Protein AF-P73010-F1 (afdb_monomer_lite)

InterPro domains:
  IPR003369 Sec-independent protein translocase protein TatA/B/E [PF02416] (45-92)
  IPR006312 Sec-independent protein translocase protein TatA/E [MF_00236] (44-126)
  IPR006312 Sec-independent protein translocase protein TatA/E [TIGR01411] (46-92)

Radius of gyration: 37.39 Å; chains: 1; bounding box: 80×86×87 Å

Organism: Synechocystis sp. (strain ATCC 27184 / PCC 6803 / Kazusa) (NCBI:txid1111708)

Structure (mmCIF, N/CA/C/O backbone):
data_AF-P73010-F1
#
_entry.id   AF-P73010-F1
#
loop_
_atom_site.group_PDB
_atom_site.id
_atom_site.type_symbol
_atom_site.label_atom_id
_atom_site.label_alt_id
_atom_site.label_comp_id
_atom_site.label_asym_id
_atom_site.label_entity_id
_atom_site.label_seq_id
_atom_site.pdbx_PDB_ins_code
_atom_site.Cartn_x
_atom_site.Cartn_y
_atom_site.Cartn_z
_atom_site.occupancy
_atom_site.B_iso_or_equiv
_atom_site.auth_seq_id
_atom_site.auth_comp_id
_atom_site.auth_asym_id
_atom_site.auth_atom_id
_atom_site.pdbx_PDB_model_num
ATOM 1 N N . MET A 1 1 ? 41.033 45.234 15.652 1.00 54.44 1 MET A N 1
ATOM 2 C CA . MET A 1 1 ? 40.264 45.339 16.916 1.00 54.44 1 MET A CA 1
ATOM 3 C C . MET A 1 1 ? 38.806 45.741 16.663 1.00 54.44 1 MET A C 1
ATOM 5 O O . MET A 1 1 ? 38.304 46.642 17.314 1.00 54.44 1 MET A O 1
ATOM 9 N N . ALA A 1 2 ? 38.102 45.077 15.739 1.00 51.72 2 ALA A N 1
ATOM 10 C CA . ALA A 1 2 ? 36.674 45.339 15.515 1.00 51.72 2 ALA A CA 1
ATOM 11 C C . ALA A 1 2 ? 35.971 44.167 14.806 1.00 51.72 2 ALA A C 1
ATOM 13 O O . ALA A 1 2 ? 35.159 44.400 13.923 1.00 51.72 2 ALA A O 1
ATOM 14 N N . LEU A 1 3 ? 36.317 42.910 15.129 1.00 50.41 3 LEU A N 1
ATOM 15 C CA . LEU A 1 3 ? 35.591 41.749 14.586 1.00 50.41 3 LEU A CA 1
ATOM 16 C C . LEU A 1 3 ? 35.764 40.470 15.434 1.00 50.41 3 LEU A C 1
ATOM 18 O O . LEU A 1 3 ? 36.104 39.408 14.930 1.00 50.41 3 LEU A O 1
ATOM 22 N N . THR A 1 4 ? 35.543 40.572 16.744 1.00 55.34 4 THR A N 1
ATOM 23 C CA . THR A 1 4 ? 35.487 39.422 17.674 1.00 55.34 4 THR A CA 1
ATOM 24 C C . THR A 1 4 ? 34.379 39.645 18.703 1.00 55.34 4 THR A C 1
ATOM 26 O O . THR A 1 4 ? 34.630 39.666 19.903 1.00 55.34 4 THR A O 1
ATOM 29 N N . LEU A 1 5 ? 33.151 39.893 18.235 1.00 56.34 5 LEU A N 1
ATOM 30 C CA . LEU A 1 5 ? 31.990 40.137 19.106 1.00 56.34 5 LEU A CA 1
ATOM 31 C C . LEU A 1 5 ? 30.722 39.356 18.714 1.00 56.34 5 LEU A C 1
ATOM 33 O O . LEU A 1 5 ? 29.630 39.716 19.134 1.00 56.34 5 LEU A O 1
ATOM 37 N N . VAL A 1 6 ? 30.843 38.261 17.954 1.00 57.59 6 VAL A N 1
ATOM 38 C CA . VAL A 1 6 ? 29.691 37.393 17.620 1.00 57.59 6 VAL A CA 1
ATOM 39 C C . VAL A 1 6 ? 30.027 35.912 17.798 1.00 57.59 6 VAL A C 1
ATOM 41 O O . VAL A 1 6 ? 29.704 35.112 16.943 1.00 57.59 6 VAL A O 1
ATOM 44 N N . MET A 1 7 ? 30.695 35.506 18.882 1.00 51.19 7 MET A N 1
ATOM 45 C CA . MET A 1 7 ? 30.817 34.076 19.226 1.00 51.19 7 MET A CA 1
ATOM 46 C C . MET A 1 7 ? 30.842 33.876 20.742 1.00 51.19 7 MET A C 1
ATOM 48 O O . MET A 1 7 ? 31.871 33.596 21.348 1.00 51.19 7 MET A O 1
ATOM 52 N N . GLY A 1 8 ? 29.674 34.029 21.357 1.00 47.78 8 GLY A N 1
ATOM 53 C CA . GLY A 1 8 ? 29.450 33.673 22.750 1.00 47.78 8 GLY A CA 1
ATOM 54 C C . GLY A 1 8 ? 27.963 33.514 23.012 1.00 47.78 8 GLY A C 1
ATOM 55 O O . GLY A 1 8 ? 27.310 34.519 23.253 1.00 47.78 8 GLY A O 1
ATOM 56 N N . ALA A 1 9 ? 27.455 32.279 22.907 1.00 53.81 9 ALA A N 1
ATOM 57 C CA . ALA A 1 9 ? 26.302 31.746 23.654 1.00 53.81 9 ALA A CA 1
ATOM 58 C C . ALA A 1 9 ? 25.705 30.497 22.977 1.00 53.81 9 ALA A C 1
ATOM 60 O O . ALA A 1 9 ? 24.566 30.523 22.529 1.00 53.81 9 ALA A O 1
ATOM 61 N N . ILE A 1 10 ? 26.433 29.377 22.955 1.00 48.44 10 ILE A N 1
ATOM 62 C CA . ILE A 1 10 ? 25.776 28.070 23.105 1.00 48.44 10 ILE A CA 1
ATOM 63 C C . ILE A 1 10 ? 26.604 27.278 24.106 1.00 48.44 10 ILE A C 1
ATOM 65 O O . ILE A 1 10 ? 27.589 26.617 23.788 1.00 48.44 10 ILE A O 1
ATOM 69 N N . ALA A 1 11 ? 26.202 27.431 25.360 1.00 44.72 11 ALA A N 1
ATOM 70 C CA . ALA A 1 11 ? 26.534 26.511 26.418 1.00 44.72 11 ALA A CA 1
ATOM 71 C C . ALA A 1 11 ? 25.974 25.127 26.050 1.00 44.72 11 ALA A C 1
ATOM 73 O O . ALA A 1 11 ? 24.779 24.962 25.819 1.00 44.72 11 ALA A O 1
ATOM 74 N N . SER A 1 12 ? 26.839 24.122 26.012 1.00 50.34 12 SER A N 1
ATOM 75 C CA . SER A 1 12 ? 26.451 22.723 26.178 1.00 50.34 12 SER A CA 1
ATOM 76 C C . SER A 1 12 ? 27.409 22.103 27.190 1.00 50.34 12 SER A C 1
ATOM 78 O O . SER A 1 12 ? 28.440 21.551 26.815 1.00 50.34 12 SER A O 1
ATOM 80 N N . PRO A 1 13 ? 27.126 22.241 28.493 1.00 53.00 13 PRO A N 1
ATOM 81 C CA . PRO A 1 13 ? 27.672 21.351 29.491 1.00 53.00 13 PRO A CA 1
ATOM 82 C C . PRO A 1 13 ? 26.748 20.138 29.513 1.00 53.00 13 PRO A C 1
ATOM 84 O O . PRO A 1 13 ? 25.621 20.281 29.951 1.00 53.00 13 PRO A O 1
ATO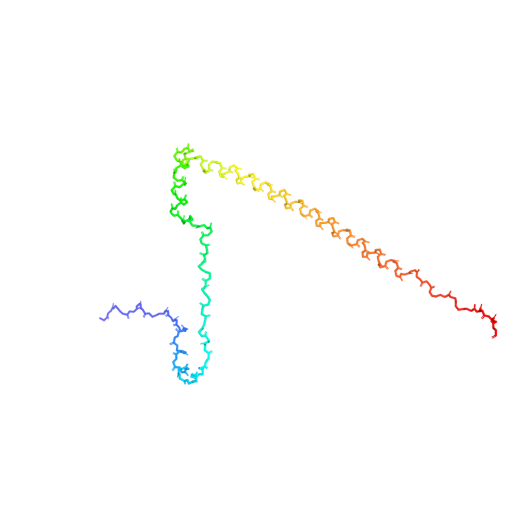M 87 N N . TRP A 1 14 ? 27.157 18.988 28.988 1.00 44.62 14 TRP A N 1
ATOM 88 C CA . TRP A 1 14 ? 26.694 17.658 29.408 1.00 44.62 14 TRP A CA 1
ATOM 89 C C . TRP A 1 14 ? 27.475 16.618 28.598 1.00 44.62 14 TRP A C 1
ATOM 91 O O . TRP A 1 14 ? 27.627 16.756 27.390 1.00 44.62 14 TRP A O 1
ATOM 101 N N . VAL A 1 15 ? 27.953 15.582 29.292 1.00 51.75 15 VAL A N 1
ATOM 102 C CA . VAL A 1 15 ? 28.648 14.398 28.756 1.00 51.75 15 VAL A CA 1
ATOM 103 C C . VAL A 1 15 ? 30.076 14.657 28.264 1.00 51.75 15 VAL A C 1
ATOM 105 O O . VAL A 1 15 ? 30.293 14.905 27.090 1.00 51.75 15 VAL A O 1
ATOM 108 N N . SER A 1 16 ? 31.064 14.539 29.163 1.00 53.19 16 SER A N 1
ATOM 109 C CA . SER A 1 16 ? 32.301 13.758 28.915 1.00 53.19 16 SER A CA 1
ATOM 110 C C . SER A 1 16 ? 33.318 13.866 30.072 1.00 53.19 16 SER A C 1
ATOM 112 O O . SER A 1 16 ? 34.457 14.268 29.867 1.00 53.19 16 SER A O 1
ATOM 114 N N . VAL A 1 17 ? 32.939 13.517 31.309 1.00 50.72 17 VAL A N 1
ATOM 115 C CA . VAL A 1 17 ? 33.914 13.221 32.385 1.00 50.72 17 VAL A CA 1
ATOM 116 C C . VAL A 1 17 ? 33.307 12.172 33.324 1.00 50.72 17 VAL A C 1
ATOM 118 O O . VAL A 1 17 ? 32.731 12.498 34.353 1.00 50.72 17 VAL A O 1
ATOM 121 N N . GLY A 1 18 ? 33.382 10.896 32.941 1.00 46.78 18 GLY A N 1
ATOM 122 C CA . GLY A 1 18 ? 32.918 9.782 33.786 1.00 46.78 18 GLY A CA 1
ATOM 123 C C . GLY A 1 18 ? 33.574 8.425 33.508 1.00 46.78 18 GLY A C 1
ATOM 124 O O . GLY A 1 18 ? 33.419 7.495 34.289 1.00 46.78 18 GLY A O 1
ATOM 125 N N . THR A 1 19 ? 34.356 8.290 32.437 1.00 48.00 19 THR A N 1
ATOM 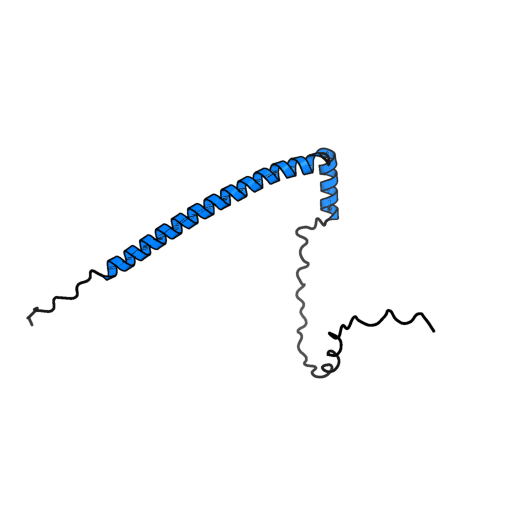126 C CA . THR A 1 19 ? 34.914 7.011 31.955 1.00 48.00 19 THR A CA 1
ATOM 127 C C . THR A 1 19 ? 36.418 6.867 32.197 1.00 48.00 19 THR A C 1
ATOM 129 O O . THR A 1 19 ? 37.147 6.362 31.346 1.00 48.00 19 THR A O 1
ATOM 132 N N . LYS A 1 20 ? 36.930 7.300 33.357 1.00 50.78 20 LYS A N 1
ATOM 133 C CA . LYS A 1 20 ? 38.362 7.120 33.665 1.00 50.78 20 LYS A CA 1
ATOM 134 C C . LYS A 1 20 ? 38.716 6.760 35.110 1.00 50.78 20 LYS A C 1
ATOM 136 O O . LYS A 1 20 ? 39.796 7.116 35.563 1.00 50.78 20 LYS A O 1
ATOM 141 N N . LEU A 1 21 ? 37.858 6.021 35.823 1.00 50.09 21 LEU A N 1
ATOM 142 C CA . LEU A 1 21 ? 38.218 5.513 37.161 1.00 50.09 21 LEU A CA 1
ATOM 143 C C . LEU A 1 21 ? 37.606 4.158 37.576 1.00 50.09 21 LEU A C 1
ATOM 145 O O . LEU A 1 21 ? 37.501 3.862 38.759 1.00 50.09 21 LEU A O 1
ATOM 149 N N . CYS A 1 22 ? 37.254 3.295 36.622 1.00 47.19 22 CYS A N 1
ATOM 150 C CA . CYS A 1 22 ? 36.919 1.888 36.902 1.00 47.19 22 CYS A CA 1
ATOM 151 C C . CYS A 1 22 ? 37.585 0.958 35.880 1.00 47.19 22 CYS A C 1
ATOM 153 O O . CYS A 1 22 ? 36.968 0.105 35.254 1.00 47.19 22 CYS A O 1
ATOM 155 N N . TYR A 1 23 ? 38.881 1.190 35.675 1.00 51.88 23 TYR A N 1
ATOM 156 C CA . TYR A 1 23 ? 39.792 0.282 34.993 1.00 51.88 23 TYR A CA 1
ATOM 157 C C . TYR A 1 23 ? 40.746 -0.265 36.053 1.00 51.88 23 TYR A C 1
ATOM 159 O O . TYR A 1 23 ? 41.335 0.514 36.797 1.00 51.88 23 TYR A O 1
ATOM 167 N N . SER A 1 24 ? 40.928 -1.584 36.067 1.00 53.09 24 SER A N 1
ATOM 168 C CA . SER A 1 24 ? 41.730 -2.375 37.013 1.00 53.09 24 SER A CA 1
ATOM 169 C C . SER A 1 24 ? 41.028 -2.729 38.318 1.00 53.09 24 SER A C 1
ATOM 171 O O . SER A 1 24 ? 41.131 -1.991 39.292 1.00 53.09 24 SER A O 1
ATOM 173 N N . ARG A 1 25 ? 40.443 -3.931 38.372 1.00 56.88 25 ARG A N 1
ATOM 174 C CA . ARG A 1 25 ? 40.949 -5.059 39.186 1.00 56.88 25 ARG A CA 1
ATOM 175 C C . ARG A 1 25 ? 39.927 -6.205 39.143 1.00 56.88 25 ARG A C 1
ATOM 177 O O . ARG A 1 25 ? 38.744 -5.941 39.291 1.00 56.88 25 ARG A O 1
ATOM 184 N N . LEU A 1 26 ? 40.432 -7.441 39.014 1.00 52.34 26 LEU A N 1
ATOM 185 C CA . LEU A 1 26 ? 39.727 -8.741 38.979 1.00 52.34 26 LEU A CA 1
ATOM 186 C C . LEU A 1 26 ? 39.233 -9.102 37.559 1.00 52.34 26 LEU A C 1
ATOM 188 O O . LEU A 1 26 ? 38.164 -8.686 37.145 1.00 52.34 26 LEU A O 1
ATOM 192 N N . ASN A 1 27 ? 39.985 -9.766 36.674 1.00 63.19 27 ASN A N 1
ATOM 193 C CA . ASN A 1 27 ? 40.872 -10.926 36.844 1.00 63.19 27 ASN A CA 1
ATOM 194 C C . ASN A 1 27 ? 40.248 -12.054 37.674 1.00 63.19 27 ASN A C 1
ATOM 196 O O . ASN A 1 27 ? 40.772 -12.406 38.721 1.00 63.19 27 ASN A O 1
ATOM 200 N N . GLU A 1 28 ? 39.149 -12.603 37.164 1.00 54.22 28 GLU A N 1
ATOM 201 C CA . GLU A 1 28 ? 38.609 -13.910 37.547 1.00 54.22 28 GLU A CA 1
ATOM 202 C C . GLU A 1 28 ? 37.991 -14.511 36.263 1.00 54.22 28 GLU A C 1
ATOM 204 O O . GLU A 1 28 ? 36.878 -14.205 35.857 1.00 54.22 28 GLU A O 1
ATOM 209 N N . SER A 1 29 ? 38.798 -15.079 35.372 1.00 54.53 29 SER A N 1
ATOM 210 C CA . SER A 1 29 ? 39.085 -16.512 35.373 1.00 54.53 29 SER A CA 1
ATOM 211 C C . SER A 1 29 ? 37.852 -17.426 35.312 1.00 54.53 29 SER A C 1
ATOM 213 O O . SER A 1 29 ? 37.873 -18.470 35.948 1.00 54.53 29 SER A O 1
ATOM 215 N N . PHE A 1 30 ? 36.808 -17.105 34.536 1.00 50.44 30 PHE A N 1
ATOM 216 C CA . PHE A 1 30 ? 35.929 -18.149 33.981 1.00 50.44 30 PHE A CA 1
ATOM 217 C C . PHE A 1 30 ? 35.027 -17.642 32.838 1.00 50.44 30 PHE A C 1
ATOM 219 O O . PHE A 1 30 ? 33.866 -17.308 33.045 1.00 50.44 30 PHE A O 1
ATOM 226 N N . TYR A 1 31 ? 35.539 -17.607 31.605 1.00 54.16 31 TYR A N 1
ATOM 227 C CA . TYR A 1 31 ? 34.679 -17.664 30.417 1.00 54.16 31 TYR A CA 1
ATOM 228 C C . TYR A 1 31 ? 34.946 -19.005 29.731 1.00 54.16 31 TYR A C 1
ATOM 230 O O . TYR A 1 31 ? 36.042 -19.199 29.199 1.00 54.16 31 TYR A O 1
ATOM 238 N N . PRO A 1 32 ? 34.006 -19.964 29.800 1.00 49.84 32 PRO A N 1
ATOM 239 C CA . PRO A 1 32 ? 34.191 -21.272 29.207 1.00 49.84 32 PRO A CA 1
ATOM 240 C C . PRO A 1 32 ? 34.299 -21.132 27.689 1.00 49.84 32 PRO A C 1
ATOM 242 O O .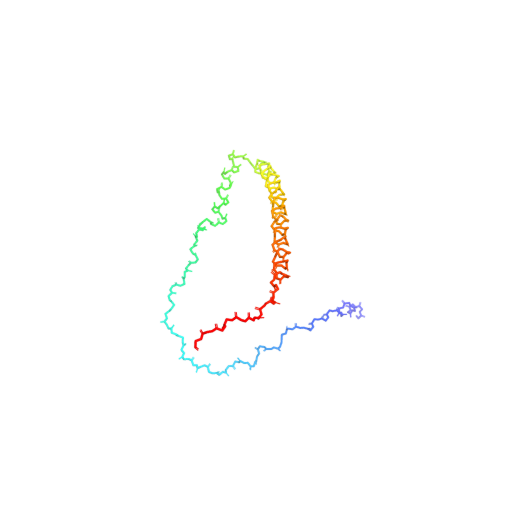 PRO A 1 32 ? 33.440 -20.574 27.006 1.00 49.84 32 PRO A O 1
ATOM 245 N N . SER A 1 33 ? 35.392 -21.670 27.171 1.00 63.16 33 SER A N 1
ATOM 246 C CA . SER A 1 33 ? 35.623 -21.974 25.772 1.00 63.16 33 SER A CA 1
ATOM 247 C C . SER A 1 33 ? 34.587 -22.988 25.286 1.00 63.16 33 SER A C 1
ATOM 249 O O . SER A 1 33 ? 34.817 -24.185 25.405 1.00 63.16 33 SER A O 1
ATOM 251 N N . ASN A 1 34 ? 33.446 -22.501 24.793 1.00 65.38 34 ASN A N 1
ATOM 252 C CA . ASN A 1 34 ? 32.649 -23.128 23.736 1.00 65.38 34 ASN A CA 1
ATOM 253 C C . ASN A 1 34 ? 31.655 -22.100 23.165 1.00 65.38 34 ASN A C 1
ATOM 255 O O . ASN A 1 34 ? 30.498 -22.053 23.588 1.00 65.38 34 ASN A O 1
ATOM 259 N N . PRO A 1 35 ? 32.059 -21.276 22.183 1.00 54.12 35 PRO A N 1
ATOM 260 C CA . PRO A 1 35 ? 31.100 -20.606 21.327 1.00 54.12 35 PRO A CA 1
ATOM 261 C C . PRO A 1 35 ? 30.541 -21.667 20.377 1.00 54.12 35 PRO A C 1
ATOM 263 O O . PRO A 1 35 ? 31.054 -21.870 19.277 1.00 54.12 35 PRO A O 1
ATOM 266 N N . LEU A 1 36 ? 29.500 -22.377 20.824 1.00 54.69 36 LEU A N 1
ATOM 267 C CA . LEU A 1 36 ? 28.564 -22.989 19.893 1.00 54.69 36 LEU A CA 1
ATOM 268 C C . LEU A 1 36 ? 28.214 -21.908 18.884 1.00 54.69 36 LEU A C 1
ATOM 270 O O . LEU A 1 36 ? 27.733 -20.835 19.248 1.00 54.69 36 LEU A O 1
ATOM 274 N N . THR A 1 37 ? 28.598 -22.198 17.651 1.00 61.22 37 THR A N 1
ATOM 275 C CA . THR A 1 37 ? 28.418 -21.419 16.444 1.00 61.22 37 THR A CA 1
ATOM 276 C C . THR A 1 37 ? 27.136 -20.616 16.570 1.00 61.22 37 THR A C 1
ATOM 278 O O . THR A 1 37 ? 26.042 -21.183 16.550 1.00 61.22 37 THR A O 1
ATOM 281 N N . ALA A 1 38 ? 27.281 -19.305 16.787 1.00 56.22 38 ALA A N 1
ATOM 282 C CA . ALA A 1 38 ? 26.158 -18.391 16.728 1.00 56.22 38 ALA A CA 1
ATOM 283 C C . ALA A 1 38 ? 25.387 -18.727 15.447 1.00 56.22 38 ALA A C 1
ATOM 285 O O . ALA A 1 38 ? 26.037 -18.957 14.417 1.00 56.22 38 ALA A O 1
ATOM 286 N N . PRO A 1 39 ? 24.046 -18.816 15.478 1.00 63.47 39 PRO A N 1
ATOM 287 C CA . PRO A 1 39 ? 23.313 -18.909 14.238 1.00 63.47 39 PRO A CA 1
ATOM 288 C C . PRO A 1 39 ? 23.768 -17.707 13.418 1.00 63.47 39 PRO A C 1
ATOM 290 O O . PRO A 1 39 ? 23.508 -16.561 13.787 1.00 63.47 39 PRO A O 1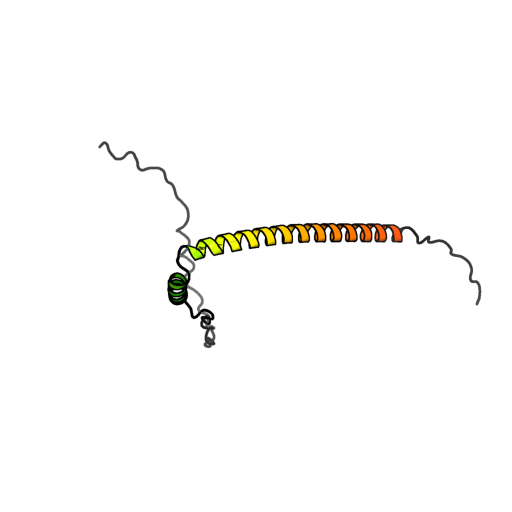
ATOM 293 N N . ASN A 1 40 ? 24.479 -17.967 12.314 1.00 61.78 40 ASN A N 1
ATOM 294 C CA . ASN A 1 40 ? 24.439 -17.062 11.178 1.00 61.78 40 ASN A CA 1
ATOM 295 C C . ASN A 1 40 ? 22.962 -16.686 11.087 1.00 61.78 40 ASN A C 1
ATOM 297 O O . ASN A 1 40 ? 22.159 -17.632 11.079 1.00 61.78 40 ASN A O 1
ATOM 301 N N . PRO A 1 41 ? 22.565 -15.399 11.131 1.00 61.75 41 PRO A N 1
ATOM 302 C CA . PRO A 1 41 ? 21.192 -15.071 10.813 1.00 61.75 41 PRO A CA 1
ATOM 303 C C . PRO A 1 41 ? 20.988 -15.719 9.456 1.00 61.75 41 PRO A C 1
ATOM 305 O O . PRO A 1 41 ? 21.632 -15.341 8.478 1.00 61.75 41 PRO A O 1
ATOM 308 N N . MET A 1 42 ? 20.253 -16.832 9.446 1.00 57.12 42 MET A N 1
ATOM 309 C CA . MET A 1 42 ? 19.977 -17.536 8.222 1.00 57.12 42 MET A CA 1
ATOM 310 C C . MET A 1 42 ? 19.284 -16.468 7.415 1.00 57.12 42 MET A C 1
ATOM 312 O O . MET A 1 42 ? 18.228 -15.975 7.821 1.00 57.12 42 MET A O 1
ATOM 316 N N . ASN A 1 43 ? 19.953 -16.044 6.349 1.00 63.47 43 ASN A N 1
ATOM 317 C CA . ASN A 1 43 ? 19.406 -15.180 5.335 1.00 63.47 43 ASN A CA 1
ATOM 318 C C . ASN A 1 43 ? 18.247 -15.974 4.717 1.00 63.47 43 ASN A C 1
ATOM 320 O O . ASN A 1 43 ? 18.373 -16.589 3.668 1.00 63.47 43 ASN A O 1
ATOM 324 N N . ILE A 1 44 ? 17.126 -16.047 5.429 1.00 59.06 44 ILE A N 1
ATOM 325 C CA . ILE A 1 44 ? 15.868 -16.635 4.972 1.00 59.06 44 ILE A CA 1
ATOM 326 C C . ILE A 1 44 ? 15.280 -15.727 3.885 1.00 59.06 44 ILE A C 1
ATOM 328 O O . ILE A 1 44 ? 14.552 -16.188 3.015 1.00 59.06 44 ILE A O 1
ATOM 332 N N . PHE A 1 45 ? 15.730 -14.470 3.849 1.00 60.41 45 PHE A N 1
ATOM 333 C CA . PHE A 1 45 ? 15.812 -13.655 2.648 1.00 60.41 45 PHE A CA 1
ATOM 334 C C . PHE A 1 45 ? 17.277 -13.502 2.218 1.00 60.41 45 PHE A C 1
ATOM 336 O O . PHE A 1 45 ? 17.849 -12.422 2.274 1.00 60.41 45 PHE A O 1
ATOM 343 N N . GLY A 1 46 ? 17.891 -14.581 1.724 1.00 62.56 46 GLY A N 1
ATOM 344 C CA . GLY A 1 46 ? 19.114 -14.517 0.901 1.00 62.56 46 GLY A CA 1
ATOM 345 C C . GLY A 1 46 ? 18.931 -13.703 -0.388 1.00 62.56 46 GLY A C 1
ATOM 346 O O . GLY A 1 46 ? 19.856 -13.573 -1.176 1.00 62.56 46 GLY A O 1
ATOM 347 N N . ILE A 1 47 ? 17.729 -13.160 -0.583 1.00 67.31 47 ILE A N 1
ATOM 348 C CA . ILE A 1 47 ? 17.401 -12.046 -1.452 1.00 67.31 47 ILE A CA 1
ATOM 349 C C . ILE A 1 47 ? 17.680 -10.769 -0.654 1.00 67.31 47 ILE A C 1
ATOM 351 O O . ILE A 1 47 ? 16.829 -10.289 0.099 1.00 67.31 47 ILE A O 1
ATOM 355 N N . GLY A 1 48 ? 18.881 -10.225 -0.795 1.00 81.75 48 GLY A N 1
ATOM 356 C CA . GLY A 1 48 ? 19.139 -8.866 -0.362 1.00 81.75 48 GLY A CA 1
ATOM 357 C C . GLY A 1 48 ? 18.293 -7.867 -1.159 1.00 81.75 48 GLY A C 1
ATOM 358 O O . GLY A 1 48 ? 17.599 -8.187 -2.130 1.00 81.75 48 GLY A O 1
ATOM 359 N N . LEU A 1 49 ? 18.385 -6.596 -0.762 1.00 87.31 49 LEU A N 1
ATOM 360 C CA . LEU A 1 49 ? 17.863 -5.492 -1.569 1.00 87.31 49 LEU A CA 1
ATOM 361 C C . LEU A 1 49 ? 18.275 -5.560 -3.060 1.00 87.31 49 LEU A C 1
ATOM 363 O O . LEU A 1 49 ? 17.415 -5.247 -3.887 1.00 87.31 49 LEU A O 1
ATOM 367 N N . PRO A 1 50 ? 19.508 -5.966 -3.449 1.00 88.50 50 PRO A N 1
ATOM 368 C CA . PRO A 1 50 ? 19.861 -6.042 -4.868 1.00 88.50 50 PRO A CA 1
ATOM 369 C C . PRO A 1 50 ? 19.117 -7.144 -5.636 1.00 88.50 50 PRO A C 1
ATOM 371 O O . PRO A 1 50 ? 18.637 -6.882 -6.740 1.00 88.50 50 PRO A O 1
ATOM 374 N N . GLU A 1 51 ? 18.956 -8.343 -5.073 1.00 90.00 51 GLU A N 1
ATOM 375 C CA . GLU A 1 51 ? 18.228 -9.442 -5.721 1.00 90.00 51 GLU A CA 1
ATOM 376 C C . GLU A 1 51 ? 16.733 -9.117 -5.857 1.00 90.00 51 GLU A C 1
ATOM 378 O O . GLU A 1 51 ? 16.142 -9.342 -6.917 1.00 90.00 51 GLU A O 1
ATOM 383 N N . LEU A 1 52 ? 16.124 -8.513 -4.825 1.00 91.25 52 LEU A N 1
ATOM 384 C CA . LEU A 1 52 ? 14.735 -8.045 -4.888 1.00 91.25 52 LEU A CA 1
ATOM 385 C C . LEU A 1 52 ? 14.579 -6.941 -5.944 1.00 91.25 52 LEU A C 1
ATOM 387 O O . LEU A 1 52 ? 13.612 -6.938 -6.707 1.00 91.25 52 LEU A O 1
ATOM 391 N N . GLY A 1 53 ? 15.551 -6.028 -6.018 1.00 93.25 53 GLY A N 1
ATOM 392 C CA . GLY A 1 53 ? 15.599 -4.961 -7.012 1.00 93.25 53 GLY A CA 1
ATOM 393 C C . GLY A 1 53 ? 15.663 -5.490 -8.445 1.00 93.25 53 GLY A C 1
ATOM 394 O O . GLY A 1 53 ? 14.933 -4.996 -9.302 1.00 93.25 53 GLY A O 1
ATOM 395 N N . LEU A 1 54 ? 16.465 -6.526 -8.711 1.00 94.44 54 LEU A N 1
ATOM 396 C CA . LEU A 1 54 ? 16.570 -7.133 -10.042 1.00 94.44 54 LEU A CA 1
ATOM 397 C C . LEU A 1 54 ? 15.232 -7.723 -10.509 1.00 94.44 54 LEU A C 1
ATOM 399 O O . LEU A 1 54 ? 14.792 -7.463 -11.631 1.00 94.44 54 LEU A O 1
ATOM 403 N N . ILE A 1 55 ? 14.552 -8.469 -9.634 1.00 93.25 55 ILE A N 1
ATOM 404 C CA . ILE A 1 55 ? 13.227 -9.033 -9.930 1.00 93.25 55 ILE A CA 1
ATOM 405 C C . ILE A 1 55 ? 12.212 -7.905 -10.151 1.00 93.25 55 ILE A C 1
ATOM 407 O O . ILE A 1 55 ? 11.406 -7.963 -11.081 1.00 93.25 55 ILE A O 1
ATOM 411 N N . PHE A 1 56 ? 12.281 -6.846 -9.342 1.00 93.69 56 PHE A N 1
ATOM 412 C CA . PHE A 1 56 ? 11.416 -5.678 -9.477 1.00 93.69 56 PHE A CA 1
ATOM 413 C C . PHE A 1 56 ? 11.622 -4.956 -10.812 1.00 93.69 56 PHE A C 1
ATOM 415 O O . PHE A 1 56 ? 10.644 -4.564 -11.438 1.00 93.69 56 PHE A O 1
ATOM 422 N N . VAL A 1 57 ? 12.861 -4.835 -11.300 1.00 95.62 57 VAL A N 1
ATOM 423 C CA . VAL A 1 57 ? 13.159 -4.265 -12.625 1.00 95.62 57 VAL A CA 1
ATOM 424 C C . VAL A 1 57 ? 12.535 -5.105 -13.740 1.00 95.62 57 VAL A C 1
ATOM 426 O O . VAL A 1 57 ? 11.900 -4.547 -14.632 1.00 95.62 57 VAL A O 1
ATOM 429 N N . ILE A 1 58 ? 12.645 -6.435 -13.680 1.00 96.12 58 ILE A N 1
ATOM 430 C CA . ILE A 1 58 ? 12.019 -7.322 -14.675 1.00 96.12 58 ILE A CA 1
ATOM 431 C C . ILE A 1 58 ? 10.492 -7.190 -14.627 1.00 96.12 58 ILE A C 1
ATOM 433 O O . ILE A 1 58 ? 9.849 -7.015 -15.663 1.00 96.12 58 ILE A O 1
ATOM 437 N N . ALA A 1 59 ? 9.904 -7.193 -13.429 1.00 94.94 59 ALA A N 1
ATOM 438 C CA . ALA A 1 59 ? 8.472 -6.971 -13.251 1.00 94.94 59 ALA A CA 1
ATOM 439 C C . ALA A 1 59 ? 8.040 -5.597 -13.793 1.00 94.94 59 ALA A C 1
ATOM 441 O O . ALA A 1 59 ? 7.002 -5.479 -14.438 1.00 94.94 59 ALA A O 1
ATOM 442 N N . LEU A 1 60 ? 8.856 -4.563 -13.592 1.00 94.75 60 LEU A N 1
ATOM 443 C CA . LEU A 1 60 ? 8.643 -3.218 -14.118 1.00 94.75 60 LEU A CA 1
ATOM 444 C C . LEU A 1 60 ? 8.755 -3.127 -15.638 1.00 94.75 60 LEU A C 1
ATOM 446 O O . LEU A 1 60 ? 8.078 -2.290 -16.225 1.00 94.75 60 LEU A O 1
ATOM 450 N N . LEU A 1 61 ? 9.574 -3.955 -16.282 1.00 95.38 61 LEU A N 1
ATOM 451 C CA . LEU A 1 61 ? 9.621 -4.049 -17.741 1.00 95.38 61 LEU A CA 1
ATOM 452 C C . LEU A 1 61 ? 8.351 -4.698 -18.301 1.00 95.38 61 LEU A C 1
ATOM 454 O O . LEU A 1 61 ? 7.814 -4.218 -19.295 1.00 95.38 61 LEU A O 1
ATOM 458 N N . VAL A 1 62 ? 7.852 -5.749 -17.646 1.00 95.50 62 VAL A N 1
ATOM 459 C CA . VAL A 1 62 ? 6.644 -6.471 -18.078 1.00 95.50 62 VAL A CA 1
ATOM 460 C C . VAL A 1 62 ? 5.374 -5.659 -17.809 1.00 95.50 62 VAL A C 1
ATOM 462 O O . VAL A 1 62 ? 4.538 -5.496 -18.693 1.00 95.50 62 VAL A O 1
ATOM 465 N N . PHE A 1 63 ? 5.220 -5.134 -16.592 1.00 93.88 63 PHE A N 1
ATOM 466 C CA . PHE A 1 63 ? 4.023 -4.400 -16.174 1.00 93.88 63 PHE A CA 1
ATOM 467 C C . PHE A 1 63 ? 4.104 -2.894 -16.458 1.00 93.88 63 PHE A C 1
ATOM 469 O O . PHE A 1 63 ? 3.075 -2.242 -16.630 1.00 93.88 63 PHE A O 1
ATOM 476 N N . GLY A 1 64 ? 5.305 -2.320 -16.510 1.00 94.19 64 GLY A N 1
ATOM 477 C CA . GLY A 1 64 ? 5.540 -0.883 -16.652 1.00 94.19 64 GLY A CA 1
ATOM 478 C C . GLY A 1 64 ? 5.582 -0.131 -15.306 1.00 94.19 64 GLY A C 1
ATOM 479 O O . GLY A 1 64 ? 4.728 -0.347 -14.440 1.00 94.19 64 GLY A O 1
ATOM 480 N N . PRO A 1 65 ? 6.479 0.863 -15.128 1.00 93.12 65 PRO A N 1
ATOM 481 C CA . PRO A 1 65 ? 6.591 1.649 -13.888 1.00 93.12 65 PRO A CA 1
ATOM 482 C C . PRO A 1 65 ? 5.383 2.526 -13.581 1.00 93.12 65 PRO A C 1
ATOM 484 O O . PRO A 1 65 ? 5.194 2.946 -12.443 1.00 93.12 65 PRO A O 1
ATOM 487 N N . LYS A 1 66 ? 4.523 2.773 -14.572 1.00 93.44 66 LYS A N 1
ATOM 488 C CA . LYS A 1 66 ? 3.255 3.476 -14.365 1.00 93.44 66 LYS A CA 1
ATOM 489 C C . LYS A 1 66 ? 2.165 2.586 -13.761 1.00 93.44 66 LYS A C 1
ATOM 491 O O . LYS A 1 66 ? 1.290 3.115 -13.083 1.00 93.44 66 LYS A O 1
ATOM 496 N N . LYS A 1 67 ? 2.220 1.263 -13.962 1.00 92.62 67 LYS A N 1
ATOM 497 C CA . LYS A 1 67 ? 1.175 0.336 -13.500 1.00 92.62 67 LYS A CA 1
ATOM 498 C C . LYS A 1 67 ? 1.318 -0.063 -12.038 1.00 92.62 67 LYS A C 1
ATOM 500 O O . LYS A 1 67 ? 0.302 -0.210 -11.370 1.00 92.62 67 LYS A O 1
ATOM 505 N N . LEU A 1 68 ? 2.534 -0.125 -11.496 1.00 93.25 68 LEU A N 1
ATOM 506 C CA . LEU A 1 68 ? 2.732 -0.370 -10.062 1.00 93.25 68 LEU A CA 1
ATOM 507 C C . LEU A 1 68 ? 2.003 0.625 -9.139 1.00 93.25 68 LEU A C 1
ATOM 509 O O . LEU A 1 68 ? 1.259 0.169 -8.271 1.00 93.25 68 LEU A O 1
ATOM 513 N N . PRO A 1 69 ? 2.142 1.958 -9.294 1.00 91.88 69 PRO A N 1
ATOM 514 C CA . PRO A 1 69 ? 1.420 2.900 -8.439 1.00 91.88 69 PRO A CA 1
ATOM 515 C C . PRO A 1 69 ? -0.089 2.908 -8.719 1.00 91.88 69 PRO A C 1
ATOM 517 O O . PRO A 1 69 ? -0.869 3.240 -7.831 1.00 91.88 69 PRO A O 1
ATOM 520 N N . GLU A 1 70 ? -0.522 2.551 -9.930 1.00 94.06 70 GLU A N 1
ATOM 521 C CA . GLU A 1 70 ? -1.941 2.432 -10.282 1.00 94.06 70 GLU A CA 1
ATOM 522 C C . GLU A 1 70 ? -2.596 1.255 -9.538 1.00 94.06 70 GLU A C 1
ATOM 524 O O . GLU A 1 70 ? -3.590 1.444 -8.832 1.00 94.06 70 GLU A O 1
ATOM 529 N N . VAL A 1 71 ? -1.970 0.073 -9.592 1.00 94.69 71 VAL A N 1
ATOM 530 C CA . VAL A 1 71 ? -2.398 -1.123 -8.849 1.00 94.69 71 VAL A CA 1
ATOM 531 C C . VAL A 1 71 ? -2.286 -0.891 -7.344 1.00 94.69 71 VAL A C 1
ATOM 533 O O . VAL A 1 71 ? -3.239 -1.158 -6.618 1.00 94.69 71 VAL A O 1
ATOM 536 N N . GLY A 1 72 ? -1.181 -0.310 -6.868 1.00 94.81 72 GLY A N 1
ATOM 537 C CA . GLY A 1 72 ? -0.987 0.011 -5.453 1.00 94.81 72 GLY A CA 1
ATOM 538 C C . GLY A 1 72 ? -2.038 0.979 -4.904 1.00 94.81 72 GLY A C 1
ATOM 539 O O . GLY A 1 72 ? -2.504 0.804 -3.781 1.00 94.81 72 GLY A O 1
ATOM 540 N N . ARG A 1 73 ? -2.490 1.961 -5.697 1.00 96.00 73 ARG A N 1
ATOM 541 C CA . ARG A 1 73 ? -3.599 2.849 -5.305 1.00 96.00 73 ARG A CA 1
ATOM 542 C C . ARG A 1 73 ? -4.938 2.120 -5.244 1.00 96.00 73 ARG A C 1
ATOM 544 O O . ARG A 1 73 ? -5.712 2.392 -4.332 1.00 96.00 73 ARG A O 1
ATOM 551 N N . SER A 1 74 ? -5.225 1.231 -6.194 1.00 95.88 74 SER A N 1
ATOM 552 C CA . SER A 1 74 ? -6.459 0.431 -6.185 1.00 95.88 74 SER A CA 1
ATOM 553 C C . SER A 1 74 ? -6.490 -0.519 -4.984 1.00 95.88 74 SER A C 1
ATOM 555 O O . SER A 1 74 ? -7.429 -0.484 -4.188 1.00 95.88 74 SER A O 1
ATOM 557 N N . LEU A 1 75 ? -5.405 -1.270 -4.784 1.00 97.12 75 LEU A N 1
ATOM 558 C CA . LEU A 1 75 ? -5.236 -2.180 -3.657 1.00 97.12 75 LEU A CA 1
ATOM 559 C C . LEU A 1 75 ? -5.269 -1.422 -2.323 1.00 97.12 75 LEU A C 1
ATOM 561 O O . LEU A 1 75 ? -5.947 -1.838 -1.394 1.00 97.12 75 LEU A O 1
ATOM 565 N N . GLY A 1 76 ? -4.607 -0.265 -2.242 1.00 95.94 76 GLY A N 1
ATOM 566 C CA . GLY A 1 76 ? -4.599 0.577 -1.047 1.00 95.94 76 GLY A CA 1
ATOM 567 C C . GLY A 1 76 ? -5.988 1.091 -0.671 1.00 95.94 76 GLY A C 1
ATOM 568 O O . GLY A 1 76 ? -6.339 1.080 0.505 1.00 95.94 76 GLY A O 1
ATOM 569 N N . LYS A 1 77 ? -6.811 1.480 -1.654 1.00 96.50 77 LYS A N 1
ATOM 570 C CA . LYS A 1 77 ? -8.219 1.837 -1.415 1.00 96.50 77 LYS A CA 1
ATOM 571 C C . LYS A 1 77 ? -9.032 0.637 -0.925 1.00 96.50 77 LYS A C 1
ATOM 573 O O . LYS A 1 77 ? -9.802 0.789 0.019 1.00 96.50 77 LYS A O 1
ATOM 578 N N . ALA A 1 78 ? -8.832 -0.541 -1.519 1.00 97.19 78 ALA A N 1
ATOM 579 C CA . ALA A 1 78 ? -9.505 -1.767 -1.096 1.00 97.19 78 ALA A CA 1
ATOM 580 C C . ALA A 1 78 ? -9.124 -2.170 0.340 1.00 97.19 78 ALA A C 1
ATOM 582 O O . ALA A 1 78 ? -10.005 -2.426 1.154 1.00 97.19 78 ALA A O 1
ATOM 583 N N . LEU A 1 79 ? -7.830 -2.143 0.683 1.00 97.75 79 LEU A N 1
ATOM 584 C CA . LEU A 1 79 ? -7.346 -2.415 2.041 1.00 97.75 79 LEU A CA 1
ATOM 585 C C . LEU A 1 79 ? -7.863 -1.387 3.049 1.00 97.75 79 LEU A C 1
ATOM 587 O O . LEU A 1 79 ? -8.208 -1.764 4.164 1.00 97.75 79 LEU A O 1
ATOM 591 N N . ARG A 1 80 ? -7.931 -0.102 2.671 1.00 96.81 80 ARG A N 1
ATOM 592 C CA . ARG A 1 80 ? -8.483 0.956 3.529 1.00 96.81 80 ARG A CA 1
ATOM 593 C C . ARG A 1 80 ? -9.942 0.662 3.872 1.00 96.81 80 ARG A C 1
ATOM 595 O O . ARG A 1 80 ? -10.274 0.630 5.049 1.00 96.81 80 ARG A O 1
ATOM 602 N N . GLY A 1 81 ? -10.767 0.367 2.865 1.00 96.62 81 GLY A N 1
ATOM 603 C CA . GLY A 1 81 ? -12.169 -0.004 3.071 1.00 96.62 81 GLY A CA 1
ATOM 604 C C . GLY A 1 81 ? -12.324 -1.291 3.882 1.00 96.62 81 GLY A C 1
ATOM 605 O O . GLY A 1 81 ? -13.152 -1.350 4.783 1.00 96.62 81 GLY A O 1
ATOM 606 N N . PHE A 1 82 ? -11.481 -2.297 3.626 1.00 97.25 82 PHE A N 1
ATOM 607 C CA . PHE A 1 82 ? -11.483 -3.539 4.400 1.00 97.25 82 PHE A CA 1
ATOM 608 C C . PHE A 1 82 ? -11.128 -3.300 5.874 1.00 97.25 82 PHE A C 1
ATOM 610 O O . PHE A 1 82 ? -11.774 -3.858 6.758 1.00 97.25 82 PHE A O 1
ATOM 617 N N . GLN A 1 83 ? -10.135 -2.450 6.153 1.00 96.75 83 GLN A N 1
ATOM 618 C CA . GLN A 1 83 ? -9.738 -2.091 7.515 1.00 96.75 83 GLN A CA 1
ATOM 619 C C . GLN A 1 83 ? -10.845 -1.319 8.242 1.00 96.75 83 GLN A C 1
ATOM 621 O O . GLN A 1 83 ? -11.080 -1.555 9.424 1.00 96.75 83 GLN A O 1
ATOM 626 N N . GLU A 1 84 ? -11.517 -0.407 7.546 1.00 96.50 84 GLU A N 1
ATOM 627 C CA . GLU A 1 84 ? -12.603 0.407 8.094 1.00 96.50 84 GLU A CA 1
ATOM 628 C C . GLU A 1 84 ? -13.816 -0.464 8.441 1.00 96.50 84 GLU A C 1
ATOM 630 O O . GLU A 1 84 ? -14.276 -0.432 9.580 1.00 96.50 84 GLU A O 1
ATOM 635 N N . ALA A 1 85 ? -14.218 -1.348 7.520 1.00 96.25 85 ALA A N 1
ATOM 636 C CA . ALA A 1 85 ? -15.243 -2.356 7.771 1.00 96.25 85 ALA A CA 1
ATOM 637 C C . ALA A 1 85 ? -14.853 -3.272 8.942 1.00 96.25 85 ALA A C 1
ATOM 639 O O . ALA A 1 85 ? -15.630 -3.443 9.875 1.00 96.25 85 ALA A O 1
ATOM 640 N N . SER A 1 86 ? -13.624 -3.803 8.953 1.00 96.50 86 SER A N 1
ATOM 641 C CA . SER A 1 86 ? -13.136 -4.667 10.043 1.00 96.50 86 SER A CA 1
ATOM 642 C C . SER A 1 86 ? -13.203 -3.971 11.404 1.00 96.50 86 SER A C 1
ATOM 644 O O . SER A 1 86 ? -13.575 -4.584 12.399 1.00 96.50 86 SER A O 1
ATOM 646 N N . LYS A 1 87 ? -12.884 -2.674 11.456 1.00 96.31 87 LYS A N 1
ATOM 647 C CA . LYS A 1 87 ? -12.929 -1.883 12.687 1.00 96.31 87 LYS A CA 1
ATOM 648 C C . LYS A 1 87 ? -14.361 -1.631 13.167 1.00 96.31 87 LYS A C 1
ATOM 650 O O . LYS A 1 87 ? -14.602 -1.610 14.376 1.00 96.31 87 LYS A O 1
ATOM 655 N N . GLU A 1 88 ? -15.295 -1.426 12.245 1.00 95.25 88 GLU A N 1
ATOM 656 C CA . GLU A 1 88 ? -16.719 -1.298 12.559 1.00 95.25 88 GLU A CA 1
ATOM 657 C C . GLU A 1 88 ? -17.265 -2.609 13.140 1.00 95.25 88 GLU A C 1
ATOM 659 O O . GLU A 1 88 ? -17.812 -2.590 14.243 1.00 95.25 88 GLU A O 1
ATOM 664 N N . PHE A 1 89 ? -16.962 -3.747 12.501 1.00 95.44 89 PHE A N 1
ATOM 665 C CA . PHE A 1 89 ? -17.294 -5.080 13.018 1.00 95.44 89 PHE A CA 1
ATOM 666 C C . PHE A 1 89 ? -16.698 -5.336 14.408 1.00 95.44 89 PHE A C 1
ATOM 668 O O . PHE A 1 89 ? -17.410 -5.777 15.306 1.00 95.44 89 PHE A O 1
ATOM 675 N N . GLU A 1 90 ? -15.416 -5.028 14.638 1.00 95.25 90 GLU A N 1
ATOM 676 C CA . GLU A 1 90 ? -14.814 -5.181 15.973 1.00 95.25 90 GLU A CA 1
ATOM 677 C C . GLU A 1 90 ? -15.496 -4.305 17.030 1.00 95.25 90 GLU A C 1
ATOM 679 O O . GLU A 1 90 ? -15.673 -4.728 18.175 1.00 95.25 90 GLU A O 1
ATOM 684 N N . THR A 1 91 ? -15.886 -3.083 16.664 1.00 95.62 91 THR A N 1
ATOM 685 C CA . THR A 1 91 ? -16.552 -2.154 17.584 1.00 95.62 91 THR A CA 1
ATOM 686 C C . THR A 1 91 ? -17.949 -2.652 1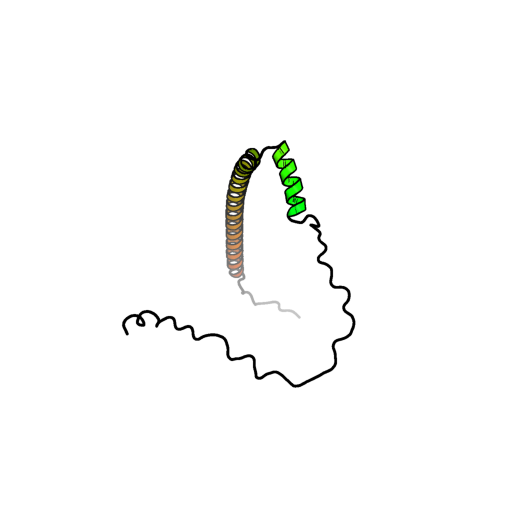7.951 1.00 95.62 91 THR A C 1
ATOM 688 O O . THR A 1 91 ? -18.335 -2.576 19.120 1.00 95.62 91 THR A O 1
ATOM 691 N N . GLU A 1 92 ? -18.687 -3.190 16.980 1.00 93.69 92 GLU A N 1
ATOM 692 C CA . GLU A 1 92 ? -20.017 -3.763 17.179 1.00 93.69 92 GLU A CA 1
ATOM 693 C C . GLU A 1 92 ? -19.954 -5.035 18.036 1.00 93.69 92 GLU A C 1
ATOM 695 O O . GLU A 1 92 ? -20.594 -5.091 19.088 1.00 93.69 92 GLU A O 1
ATOM 700 N N . LEU A 1 93 ? -19.059 -5.974 17.703 1.00 93.75 93 LEU A N 1
ATOM 701 C CA . LEU A 1 93 ? -18.822 -7.187 18.496 1.00 93.75 93 LEU A CA 1
ATOM 702 C C . LEU A 1 93 ? -18.403 -6.866 19.936 1.00 93.75 93 LEU A C 1
ATOM 704 O O . LEU A 1 93 ? -18.895 -7.475 20.887 1.00 93.75 93 LEU A O 1
ATOM 708 N N . LYS A 1 94 ? -17.522 -5.877 20.131 1.00 94.56 94 LYS A N 1
ATOM 709 C CA . LYS A 1 94 ? -17.086 -5.455 21.470 1.00 94.56 94 LYS A CA 1
ATOM 710 C C . LYS A 1 94 ? -18.226 -4.834 22.273 1.00 94.56 94 LYS A C 1
ATOM 712 O O . LYS A 1 94 ? -18.312 -5.049 23.483 1.00 94.56 94 LYS A O 1
ATOM 717 N N . ARG A 1 95 ? -19.100 -4.064 21.623 1.00 92.88 95 ARG A N 1
ATOM 718 C CA . ARG A 1 95 ? -20.271 -3.449 22.259 1.00 92.88 95 ARG A CA 1
ATOM 719 C C . ARG A 1 95 ? -21.302 -4.503 22.662 1.00 92.88 95 ARG A C 1
ATOM 721 O O . ARG A 1 95 ? -21.834 -4.420 23.768 1.00 92.88 95 ARG A O 1
ATOM 728 N N . GLU A 1 96 ? -21.550 -5.493 21.809 1.00 90.69 96 GLU A N 1
ATOM 729 C CA . GLU A 1 96 ? -22.425 -6.625 22.128 1.00 90.69 96 GLU A CA 1
ATOM 730 C C . GLU A 1 96 ? -21.865 -7.466 23.277 1.00 90.69 96 GLU A C 1
ATOM 732 O O . GLU A 1 96 ? -22.579 -7.719 24.249 1.00 90.69 96 GLU A O 1
ATOM 737 N N . ALA A 1 97 ? -20.571 -7.802 23.234 1.00 90.69 97 ALA A N 1
ATOM 738 C CA . ALA A 1 97 ? -19.900 -8.539 24.303 1.00 90.69 97 ALA A CA 1
ATOM 739 C C . ALA A 1 97 ? -19.985 -7.804 25.653 1.00 90.69 97 ALA A C 1
ATOM 741 O O . ALA A 1 97 ? -20.343 -8.406 26.665 1.00 90.69 97 ALA A O 1
ATOM 742 N N . GLN A 1 98 ? -19.747 -6.486 25.675 1.00 89.69 98 GLN A N 1
ATOM 743 C CA . GLN A 1 98 ? -19.874 -5.688 26.900 1.00 89.69 98 GLN A CA 1
ATOM 744 C C . GLN A 1 98 ? -21.311 -5.601 27.422 1.00 89.69 98 GLN A C 1
ATOM 746 O O . GLN A 1 98 ? -21.518 -5.528 28.633 1.00 89.69 98 GLN A O 1
ATOM 751 N N . ASN A 1 99 ? -22.312 -5.572 26.543 1.00 89.31 99 ASN A N 1
ATOM 752 C CA . ASN A 1 99 ? -23.713 -5.566 26.963 1.00 89.31 99 ASN A CA 1
ATOM 753 C C . ASN A 1 99 ? -24.124 -6.919 27.555 1.00 89.31 99 ASN A C 1
ATOM 755 O O . ASN A 1 99 ? -24.835 -6.950 28.563 1.00 89.31 99 ASN A O 1
ATOM 759 N N . LEU A 1 100 ? -23.633 -8.019 26.978 1.00 85.19 100 LEU A N 1
ATOM 760 C CA . LEU A 1 100 ? -23.849 -9.360 27.511 1.00 85.19 100 LEU A CA 1
ATOM 761 C C . LEU A 1 100 ? -23.215 -9.494 28.903 1.00 85.19 100 LEU A C 1
ATOM 763 O O . LEU A 1 100 ? -23.894 -9.907 29.840 1.00 85.19 100 LEU A O 1
ATOM 767 N N . GLU A 1 101 ? -21.975 -9.033 29.080 1.00 81.88 101 GLU A N 1
ATOM 768 C CA . GLU A 1 101 ? -21.267 -9.085 30.367 1.00 81.88 101 GLU A CA 1
ATOM 769 C C . GLU A 1 101 ? -21.975 -8.269 31.467 1.00 81.88 101 GLU A C 1
ATOM 771 O O . GLU A 1 101 ? -22.180 -8.768 32.575 1.00 81.88 101 GLU A O 1
ATOM 776 N N . LYS A 1 102 ? -22.470 -7.064 31.142 1.00 81.62 102 LYS A N 1
ATOM 777 C CA . LYS A 1 102 ? -23.268 -6.239 32.071 1.00 81.62 102 LYS A CA 1
ATOM 778 C C . LYS A 1 102 ? -24.573 -6.921 32.483 1.00 81.62 102 LYS A C 1
ATOM 780 O O . LYS A 1 102 ? -24.978 -6.827 33.637 1.00 81.62 102 LYS A O 1
ATOM 785 N N . SER A 1 103 ? -25.232 -7.621 31.560 1.00 75.62 103 SER A N 1
ATOM 786 C CA . SER A 1 103 ? -26.462 -8.360 31.871 1.00 75.62 103 SER A CA 1
ATOM 787 C C . SER A 1 103 ? -26.206 -9.602 32.733 1.00 75.62 103 SER A C 1
ATOM 789 O O . SER A 1 103 ? -27.031 -9.933 33.583 1.00 75.62 103 SER A O 1
ATOM 791 N N . VAL A 1 104 ? -25.042 -10.245 32.581 1.00 78.31 104 VAL A N 1
ATOM 792 C CA . VAL A 1 104 ? -24.614 -11.373 33.423 1.00 78.31 104 VAL A CA 1
ATOM 793 C C . VAL A 1 104 ? -24.281 -10.898 34.840 1.00 78.31 104 VAL A C 1
ATOM 795 O O . VAL A 1 104 ? -24.692 -11.545 35.798 1.00 78.31 104 VAL A O 1
ATOM 798 N N . GLN A 1 105 ? -23.628 -9.744 34.993 1.00 73.75 105 GLN A N 1
ATOM 799 C CA . GLN A 1 105 ? -23.326 -9.154 36.306 1.00 73.75 105 GLN A CA 1
ATOM 800 C C . GLN A 1 105 ? -24.588 -8.696 37.049 1.00 73.75 105 GLN A C 1
ATOM 802 O O . GLN A 1 105 ? -24.736 -8.988 38.231 1.00 73.75 105 GLN A O 1
ATOM 807 N N . ILE A 1 106 ? -25.549 -8.074 36.357 1.00 74.06 106 ILE A N 1
ATOM 808 C CA . ILE A 1 106 ? -26.839 -7.698 36.963 1.00 74.06 106 ILE A CA 1
ATOM 809 C C . ILE A 1 106 ? -27.638 -8.945 37.371 1.00 74.06 106 ILE A C 1
ATOM 811 O O . ILE A 1 106 ? -28.299 -8.948 38.407 1.00 74.06 106 ILE A O 1
ATOM 815 N N . LYS A 1 107 ? -27.565 -10.027 36.586 1.00 72.31 107 LYS A N 1
ATOM 816 C CA . LYS A 1 107 ? -28.228 -11.293 36.920 1.00 72.31 107 LYS A CA 1
ATOM 817 C C . LYS A 1 107 ? -27.565 -12.012 38.101 1.00 72.31 107 LYS A C 1
ATOM 819 O O . LYS A 1 107 ? -28.278 -12.636 38.877 1.00 72.31 107 LYS A O 1
ATOM 824 N N . ALA A 1 108 ? -26.243 -11.906 38.246 1.00 68.06 108 ALA A N 1
ATOM 825 C CA . ALA A 1 108 ? -25.511 -12.448 39.390 1.00 68.06 108 ALA A CA 1
ATOM 826 C C . ALA A 1 108 ? -25.820 -11.681 40.690 1.00 68.06 108 ALA A C 1
ATOM 828 O O . ALA A 1 108 ? -26.061 -12.308 41.713 1.00 68.06 108 ALA A O 1
ATOM 829 N N . GLU A 1 109 ? -25.924 -10.349 40.635 1.00 63.16 109 GLU A N 1
ATOM 830 C CA . GLU A 1 109 ? -26.316 -9.516 41.787 1.00 63.16 109 GLU A CA 1
ATOM 831 C C . GLU A 1 109 ? -27.778 -9.769 42.225 1.00 63.16 109 GLU A C 1
ATOM 833 O O . GLU A 1 109 ? -28.108 -9.732 43.408 1.00 63.16 109 GLU A O 1
ATOM 838 N N . LEU A 1 110 ? -28.679 -10.071 41.282 1.00 62.91 110 LEU A N 1
ATOM 839 C CA . LEU A 1 110 ? -30.094 -10.333 41.583 1.00 62.91 110 LEU A CA 1
ATOM 840 C C . LEU A 1 110 ? -30.366 -11.734 42.161 1.00 62.91 110 LEU A C 1
ATOM 842 O O . LEU A 1 110 ? -31.403 -11.926 42.798 1.00 62.91 110 LEU A O 1
ATOM 846 N N . GLU A 1 111 ? -29.463 -12.697 41.972 1.00 62.62 111 GLU A N 1
ATOM 847 C CA . GLU A 1 111 ? -29.577 -14.051 42.541 1.00 62.62 111 GLU A CA 1
ATOM 848 C C . GLU A 1 111 ? -29.079 -14.139 43.995 1.00 62.62 111 GLU A C 1
ATOM 850 O O . GLU A 1 111 ? -29.519 -15.019 44.732 1.00 62.62 111 GLU A O 1
ATOM 855 N N . GLU A 1 112 ? -28.264 -13.194 44.479 1.00 58.47 112 GLU A N 1
ATOM 856 C CA . GLU A 1 112 ? -27.798 -13.201 45.879 1.00 58.47 112 GLU A CA 1
ATOM 857 C C . GLU A 1 112 ? -28.855 -12.673 46.881 1.00 58.47 112 GLU 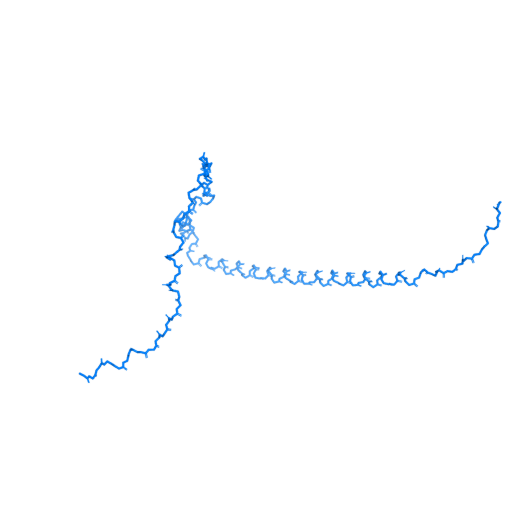A C 1
ATOM 859 O O . GLU A 1 112 ? -28.771 -12.903 48.084 1.00 58.47 112 GLU A O 1
ATOM 864 N N . SER A 1 113 ? -29.935 -12.041 46.405 1.00 64.31 113 SER A N 1
ATOM 865 C CA . SER A 1 113 ? -30.986 -11.452 47.257 1.00 64.31 113 SER A CA 1
ATOM 866 C C . SER A 1 113 ? -32.183 -12.379 47.563 1.00 64.31 113 SER A C 1
ATOM 868 O O . SER A 1 113 ? -33.124 -11.949 48.239 1.00 64.31 113 SER A O 1
ATOM 870 N N . LYS A 1 114 ? -32.208 -13.636 47.099 1.00 58.75 114 LYS A N 1
ATOM 871 C CA . LYS A 1 114 ? -33.319 -14.575 47.377 1.00 58.75 114 LYS A CA 1
ATOM 872 C C . LYS A 1 114 ? -32.859 -15.940 47.901 1.00 58.75 114 LYS A C 1
ATOM 874 O O . LYS A 1 114 ? -33.339 -16.975 47.459 1.00 58.75 114 LYS A O 1
ATOM 879 N N . THR A 1 115 ? -32.036 -15.939 48.947 1.00 39.66 115 THR A N 1
ATOM 880 C CA . THR A 1 115 ? -32.080 -17.025 49.942 1.00 39.66 115 THR A CA 1
ATOM 881 C C . THR A 1 115 ? -32.506 -16.440 51.287 1.00 39.66 115 THR A C 1
ATOM 883 O O . THR A 1 115 ? -31.676 -15.883 52.001 1.00 39.66 115 THR A O 1
ATOM 886 N N . PRO A 1 116 ? -33.801 -16.505 51.649 1.00 48.06 116 PRO A N 1
ATOM 887 C CA . PRO A 1 116 ? -34.203 -16.321 53.031 1.00 48.06 116 PRO A CA 1
ATOM 888 C C . PRO A 1 116 ? -33.645 -17.481 53.861 1.00 48.06 116 PRO A C 1
ATOM 890 O O . PRO A 1 116 ? -34.133 -18.609 53.814 1.00 48.06 116 PRO A O 1
ATOM 893 N N . GLU A 1 117 ? -32.631 -17.171 54.658 1.00 58.41 117 GLU A N 1
ATOM 894 C CA . GLU A 1 117 ? -32.462 -17.781 55.966 1.00 58.41 117 GLU A CA 1
ATOM 895 C C . GLU A 1 117 ? -33.728 -17.480 56.788 1.00 58.41 117 GLU A C 1
ATOM 897 O O . GLU A 1 117 ? -33.942 -16.348 57.215 1.00 58.41 117 GLU A O 1
ATOM 902 N N . SER A 1 118 ? -34.612 -18.470 56.941 1.00 46.53 118 SER A N 1
ATOM 903 C CA . SER A 1 118 ? -35.411 -18.695 58.157 1.00 46.53 118 SER A CA 1
ATOM 904 C C . SER A 1 118 ? -36.300 -19.932 58.000 1.00 46.53 118 SER A C 1
ATOM 906 O O . SER A 1 118 ? -37.393 -19.869 57.442 1.00 46.53 118 SER A O 1
ATOM 908 N N . SER A 1 119 ? -35.838 -21.053 58.551 1.00 41.69 119 SER A N 1
ATOM 909 C CA . SER A 1 119 ? -36.628 -21.809 59.527 1.00 41.69 119 SER A CA 1
ATOM 910 C C . SER A 1 119 ? -35.715 -22.805 60.240 1.00 41.69 119 SER A C 1
ATOM 912 O O . SER A 1 119 ? -35.493 -23.923 59.777 1.00 41.69 119 SER A O 1
ATOM 914 N N . SER A 1 120 ? -35.190 -22.394 61.393 1.00 48.34 120 SER A N 1
ATOM 915 C CA . SER A 1 120 ? -34.943 -23.334 62.477 1.00 48.34 120 SER A CA 1
ATOM 916 C C . SER A 1 120 ? -36.298 -23.716 63.080 1.00 48.34 120 SER A C 1
ATOM 918 O O . SER A 1 120 ? -37.116 -22.845 63.366 1.00 48.34 120 SER A O 1
ATOM 920 N N . SER A 1 121 ? -36.560 -25.016 63.227 1.00 46.31 121 SER A N 1
ATOM 921 C CA . SER A 1 121 ? -37.225 -25.640 64.382 1.00 46.31 121 SER A CA 1
ATOM 922 C C . SER A 1 121 ? -37.737 -27.033 64.010 1.00 46.31 121 SER A C 1
ATOM 924 O O . SER A 1 121 ? -38.436 -27.199 63.016 1.00 46.31 121 SER A O 1
ATOM 926 N N . SER A 1 122 ? -37.462 -27.987 64.903 1.00 48.31 122 SER A N 1
ATOM 927 C CA . SER A 1 122 ? -38.143 -29.276 65.055 1.00 48.31 122 SER A CA 1
ATOM 928 C C . SER A 1 122 ? -37.780 -30.401 64.074 1.00 48.31 122 SER A C 1
ATOM 930 O O . SER A 1 122 ? -38.563 -30.729 63.192 1.00 48.31 122 SER A O 1
ATOM 932 N N . GLU A 1 123 ? -36.719 -31.150 64.392 1.00 55.38 123 GLU A N 1
ATOM 933 C CA . GLU A 1 123 ? -36.809 -32.616 64.325 1.00 55.38 123 GLU A CA 1
ATOM 934 C C . GLU A 1 123 ? -36.296 -33.223 65.641 1.00 55.38 123 GLU A C 1
ATOM 936 O O . GLU A 1 123 ? -35.107 -33.398 65.897 1.00 55.38 123 GLU A O 1
ATOM 941 N N . LYS A 1 124 ? -37.261 -33.438 66.537 1.00 53.75 124 LYS A N 1
ATOM 942 C CA . LYS A 1 124 ? -37.181 -34.304 67.713 1.00 53.75 124 LYS A CA 1
ATOM 943 C C . LYS A 1 124 ? -37.179 -35.747 67.194 1.00 53.75 124 LYS A C 1
ATOM 945 O O . LYS A 1 124 ? -38.184 -36.127 66.607 1.00 53.75 124 LYS A O 1
ATOM 950 N N . ALA A 1 125 ? -36.121 -36.519 67.450 1.00 59.00 125 ALA A N 1
ATOM 951 C CA . ALA A 1 125 ? -36.146 -37.950 67.807 1.00 59.00 125 ALA A CA 1
ATOM 952 C C . ALA A 1 125 ? -34.772 -38.596 67.557 1.00 59.00 125 ALA A C 1
ATOM 954 O O . ALA A 1 125 ? -34.428 -38.879 66.415 1.00 59.00 125 ALA A O 1
ATOM 955 N N . SER A 1 126 ? -34.007 -38.850 68.624 1.00 52.62 126 SER A N 1
ATOM 956 C CA . SER A 1 126 ? -33.668 -40.208 69.084 1.00 52.62 126 SER A CA 1
ATOM 957 C C . SER A 1 126 ? -32.851 -40.167 70.369 1.00 52.62 126 SER A C 1
ATOM 959 O O . SER A 1 126 ? -32.046 -39.224 70.527 1.00 52.62 126 SER A O 1
#

Secondary structure (DSSP, 8-state):
--S--S--------S-S-SSS-----------S----------TT---HHHHHHHHHHHHHHH-TTHHHHHHHHHHHHHHHHHHHHHHHHHHHHHHHHHHHHHHHHHHHHHTT-------------

GO terms:
  GO:0031676 plasma membrane-derived thylakoid membrane (C, EXP)

pLDDT: mean 72.36, std 19.63, range [39.66, 97.75]

Sequence (126 aa):
MALTLVMGAIASPWVSVGTKLCYSRLNESFYPSNPLTAPNPMNIFGIGLPELGLIFVIALLVFGPKKLPEVGRSLGKALRGFQEASKEFETELKREAQNLEKSVQIKAELEESKTPESSSSSEKAS

Foldseek 3Di:
DPPDDPDDDDDDPDDDDDPPDPPDDDDDDDDDPDPPPDPPPPCPVPVDPVNVVVVVVVVCVVQNPVVVVVVVVVVVVVVVVVVVVVVVVVVVVVVVVVVVVVVVVVVVVVVVPPDDPDDDDDDDDD